Protein AF-A0A959C6C6-F1 (afdb_monomer)

Secondary structure (DSSP, 8-state):
---------S-----HHHHHHHHTTS-HHHHHHHHHHHHHHHHHHHHHHHHHHSPPGGG--HHHHHHHHHHHHHHTT---

Sequence (80 aa):
MESLPLELGGSKKMGINEFLRLFNQFSKEEQIKIAEKIALQTFADRWALLDSALPDTDELTEEDIVLEVKATRDGEKETP

pLDDT: mean 73.11, std 17.36, range [37.38, 96.56]

Solvent-accessible surface area (backbone atoms only — not comparable to full-atom values): 5088 Å² total; per-residue (Å²): 136,87,81,77,82,84,76,86,76,70,93,71,85,74,51,71,70,59,48,52,59,57,51,67,72,48,55,74,71,53,42,49,55,53,50,52,52,52,49,54,54,51,45,53,57,51,48,53,53,51,58,73,68,48,77,65,71,91,76,58,48,74,65,55,54,52,49,53,55,48,50,55,64,54,55,72,67,74,66,134

Structure (mmCIF, N/CA/C/O backbone):
data_AF-A0A959C6C6-F1
#
_entry.id   AF-A0A959C6C6-F1
#
loop_
_atom_site.group_PDB
_atom_site.id
_atom_site.type_symbol
_atom_site.label_atom_id
_atom_site.label_alt_id
_atom_site.label_comp_id
_atom_site.label_asym_id
_atom_site.label_entity_id
_atom_site.label_seq_id
_atom_site.pdbx_PDB_ins_code
_atom_site.Cartn_x
_atom_site.Cartn_y
_atom_site.Cartn_z
_atom_site.occupancy
_atom_site.B_iso_or_equiv
_atom_site.auth_seq_id
_atom_site.auth_comp_id
_atom_si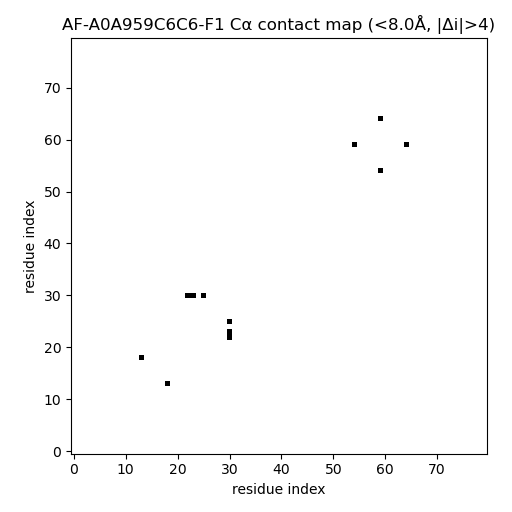te.auth_asym_id
_atom_site.auth_atom_id
_atom_site.pdbx_PDB_model_num
ATOM 1 N N . MET A 1 1 ? -6.600 -19.319 27.606 1.00 37.38 1 MET A N 1
ATOM 2 C CA . MET A 1 1 ? -6.492 -18.562 26.344 1.00 37.38 1 MET A CA 1
ATOM 3 C C . MET A 1 1 ? -6.691 -19.563 25.232 1.00 37.38 1 MET A C 1
ATOM 5 O O . MET A 1 1 ? -5.833 -20.416 25.056 1.00 37.38 1 MET A O 1
ATOM 9 N N . GLU A 1 2 ? -7.844 -19.535 24.577 1.00 38.47 2 GLU A N 1
ATOM 10 C CA . GLU A 1 2 ? -8.084 -20.370 23.401 1.00 38.47 2 GLU A CA 1
ATOM 11 C C . GLU A 1 2 ? -7.520 -19.638 22.185 1.00 38.47 2 GLU A C 1
ATOM 13 O O . GLU A 1 2 ? -8.003 -18.581 21.787 1.00 38.47 2 GLU A O 1
ATOM 18 N N . SER A 1 3 ? -6.426 -20.164 21.648 1.00 49.00 3 SER A N 1
ATOM 19 C CA . SER A 1 3 ? -5.878 -19.761 20.360 1.00 49.00 3 SER A CA 1
ATOM 20 C C . SER A 1 3 ? -6.805 -20.270 19.257 1.00 49.00 3 SER A C 1
ATOM 22 O O . SER A 1 3 ? -6.893 -21.479 19.040 1.00 49.00 3 SER A O 1
ATOM 24 N N . LEU A 1 4 ? -7.507 -19.360 18.580 1.00 43.94 4 LEU A N 1
ATOM 25 C CA . LEU A 1 4 ? -8.298 -19.704 17.400 1.00 43.94 4 LEU A CA 1
ATOM 26 C C . LEU A 1 4 ? -7.360 -20.099 16.246 1.00 43.94 4 LEU A C 1
ATOM 28 O O . LEU A 1 4 ? -6.402 -19.369 15.974 1.00 43.94 4 LEU A O 1
ATOM 32 N N . PRO A 1 5 ? -7.619 -21.219 15.552 1.00 40.91 5 PRO A N 1
ATOM 33 C CA . PRO A 1 5 ? -6.843 -21.611 14.389 1.00 40.91 5 PRO A CA 1
ATOM 34 C C . PRO A 1 5 ? -7.202 -20.691 13.218 1.00 40.91 5 PRO A C 1
ATOM 36 O O . PRO A 1 5 ? -8.355 -20.617 12.792 1.00 40.91 5 PR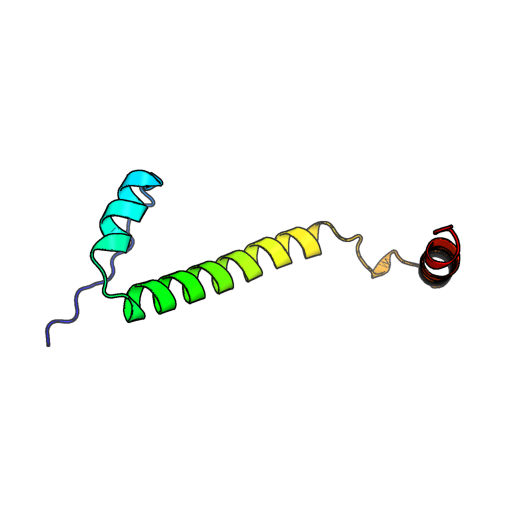O A O 1
ATOM 39 N N . LEU A 1 6 ? -6.209 -19.964 12.701 1.00 43.97 6 LEU A N 1
ATOM 40 C CA . LEU A 1 6 ? -6.352 -19.134 11.507 1.00 43.97 6 LEU A CA 1
ATOM 41 C C . LEU A 1 6 ? -6.234 -20.024 10.257 1.00 43.97 6 LEU A C 1
ATOM 43 O O . LEU A 1 6 ? -5.275 -19.942 9.495 1.00 43.97 6 LEU A O 1
ATOM 47 N N . GLU A 1 7 ? -7.208 -20.910 10.066 1.00 41.91 7 GLU A N 1
ATOM 48 C CA . GLU A 1 7 ? -7.375 -21.666 8.824 1.00 41.91 7 GLU A CA 1
ATOM 49 C C . GLU A 1 7 ? -7.890 -20.697 7.744 1.00 41.91 7 GLU A C 1
ATOM 51 O O . GLU A 1 7 ? -9.090 -20.586 7.494 1.00 41.91 7 GLU A O 1
ATOM 56 N N . LEU A 1 8 ? -6.987 -19.958 7.089 1.00 46.03 8 LEU A N 1
ATOM 57 C CA . LEU A 1 8 ? -7.268 -19.237 5.837 1.00 46.03 8 LEU A CA 1
ATOM 58 C C . LEU A 1 8 ? -7.356 -20.242 4.669 1.00 46.03 8 LEU A C 1
ATOM 60 O O . LEU A 1 8 ? -6.645 -20.150 3.671 1.00 46.03 8 LEU A O 1
ATOM 64 N N . GLY A 1 9 ? -8.222 -21.245 4.820 1.00 39.94 9 GLY A N 1
ATOM 65 C CA . GLY A 1 9 ?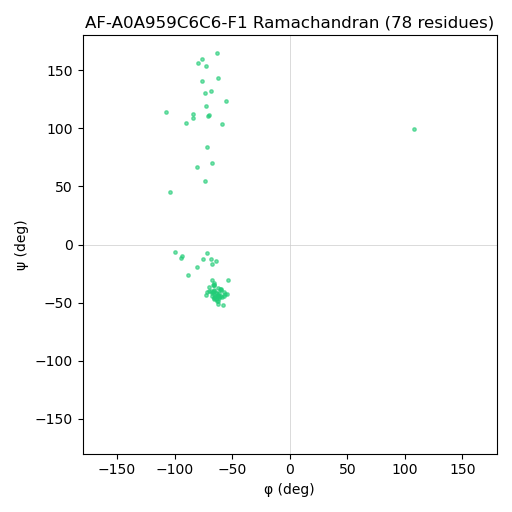 -8.540 -22.242 3.808 1.00 39.94 9 GLY A CA 1
ATOM 66 C C . GLY A 1 9 ? -9.704 -21.773 2.939 1.00 39.94 9 GLY A C 1
ATOM 67 O O . GLY A 1 9 ? -10.857 -21.817 3.361 1.00 39.94 9 GLY A O 1
ATOM 68 N N . GLY A 1 10 ? -9.398 -21.348 1.710 1.00 39.75 10 GLY A N 1
ATOM 69 C CA . GLY A 1 10 ? -10.375 -21.033 0.663 1.00 39.75 10 GLY A CA 1
ATOM 70 C C . GLY A 1 10 ? -10.501 -19.537 0.391 1.00 39.75 10 GLY A C 1
ATOM 71 O O . GLY A 1 10 ? -11.220 -18.821 1.084 1.00 39.75 10 GLY A O 1
ATOM 72 N N . SER A 1 11 ? -9.832 -19.061 -0.660 1.00 52.91 11 SER A N 1
ATOM 73 C CA .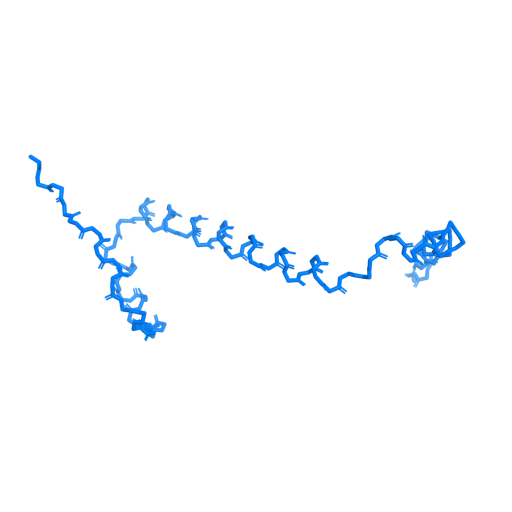 SER A 1 11 ? -9.831 -17.667 -1.120 1.00 52.91 11 SER A CA 1
ATOM 74 C C . SER A 1 11 ? -11.204 -17.245 -1.665 1.00 52.91 11 SER A C 1
ATOM 76 O O . SER A 1 11 ? -11.396 -17.054 -2.867 1.00 52.91 11 SER A O 1
ATOM 78 N N . LYS A 1 12 ? -12.203 -17.105 -0.794 1.00 58.38 12 LYS A N 1
ATOM 79 C CA . LYS A 1 12 ? -13.473 -16.474 -1.148 1.00 58.38 12 LYS A CA 1
ATOM 80 C C . LYS A 1 12 ? -13.184 -14.985 -1.328 1.00 58.38 12 LYS A C 1
ATOM 82 O O . LYS A 1 12 ? -12.824 -14.308 -0.369 1.00 58.38 12 LYS A O 1
ATOM 87 N N . LYS A 1 13 ? -13.279 -14.483 -2.565 1.00 69.06 13 LYS A N 1
ATOM 88 C CA . LYS A 1 13 ? -13.095 -13.055 -2.864 1.00 69.06 13 LYS A CA 1
ATOM 89 C C . LYS A 1 13 ? -14.122 -12.251 -2.058 1.00 69.06 13 LYS A C 1
ATOM 91 O O . LYS A 1 13 ? -15.305 -12.261 -2.388 1.00 69.06 13 LYS A O 1
ATOM 96 N N . MET A 1 14 ? -13.669 -11.606 -0.986 1.00 80.06 14 MET A N 1
ATOM 97 C CA . MET A 1 14 ? -14.490 -10.728 -0.157 1.00 80.06 14 MET A CA 1
ATOM 98 C C . MET A 1 14 ? -14.742 -9.423 -0.916 1.00 80.06 14 MET A C 1
ATOM 100 O O . MET A 1 14 ? -13.810 -8.813 -1.442 1.00 80.06 14 MET A O 1
ATOM 104 N N . GLY A 1 15 ? -16.002 -8.998 -0.998 1.00 86.06 15 GLY A N 1
ATOM 105 C CA . GLY A 1 15 ? -16.352 -7.722 -1.621 1.00 86.06 15 GLY A CA 1
ATOM 106 C C . GLY A 1 15 ? -15.948 -6.532 -0.745 1.00 86.06 15 GLY A C 1
ATOM 107 O O . GLY A 1 15 ? -15.932 -6.639 0.479 1.00 86.06 15 GLY A O 1
ATOM 108 N N . ILE A 1 16 ? -15.696 -5.370 -1.356 1.00 87.31 16 ILE A N 1
ATOM 109 C CA . ILE A 1 16 ? -15.268 -4.150 -0.639 1.00 87.31 16 ILE A CA 1
ATOM 110 C C . ILE A 1 16 ? -16.249 -3.779 0.484 1.00 87.31 16 ILE A C 1
ATOM 112 O O . ILE A 1 16 ? -15.831 -3.474 1.595 1.00 87.31 16 ILE A O 1
ATOM 116 N N . ASN A 1 17 ? -17.558 -3.869 0.236 1.00 92.19 1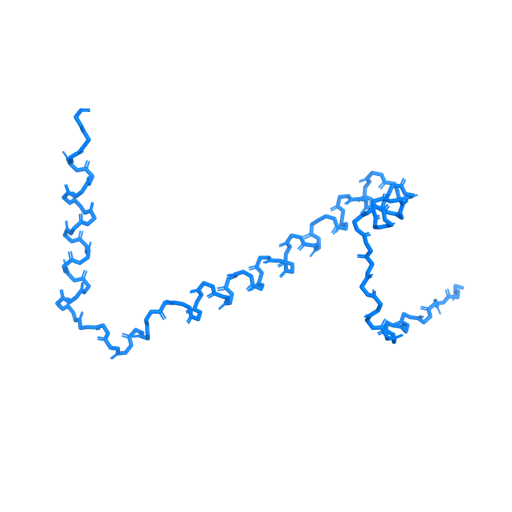7 ASN A N 1
ATOM 117 C CA . ASN A 1 17 ? -18.575 -3.551 1.244 1.00 92.19 17 ASN A CA 1
ATOM 118 C C . ASN A 1 17 ? -18.563 -4.521 2.436 1.00 92.19 17 ASN A C 1
ATOM 120 O O . ASN A 1 17 ? -18.813 -4.119 3.571 1.00 92.19 17 ASN A O 1
ATOM 124 N N . GLU A 1 18 ? -18.262 -5.795 2.190 1.00 91.00 18 GLU A N 1
ATOM 125 C CA . GLU A 1 18 ? -18.151 -6.804 3.243 1.00 91.00 18 GLU A CA 1
ATOM 126 C C . GLU A 1 18 ? -16.881 -6.591 4.072 1.00 91.00 18 GLU A C 1
ATOM 128 O O . GLU A 1 18 ? -16.948 -6.624 5.302 1.00 91.00 18 GLU A O 1
ATOM 133 N N . PHE A 1 19 ? -15.768 -6.261 3.409 1.00 91.12 19 PHE A N 1
ATOM 134 C CA . PHE A 1 19 ? -14.533 -5.851 4.07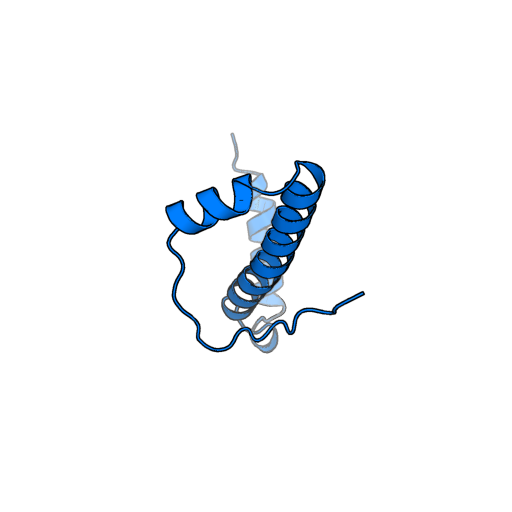0 1.00 91.12 19 PHE A CA 1
ATOM 135 C C . PHE A 1 19 ? -14.758 -4.624 4.953 1.00 91.12 19 PHE A C 1
ATOM 137 O O . PHE A 1 19 ? -14.450 -4.676 6.136 1.00 91.12 19 PHE A O 1
ATOM 144 N N . LEU A 1 20 ? -15.351 -3.548 4.423 1.00 91.44 20 LEU A N 1
ATOM 145 C CA . LEU A 1 20 ? -15.602 -2.322 5.188 1.00 91.44 20 LEU A CA 1
ATOM 146 C C . LEU A 1 20 ? -16.508 -2.580 6.394 1.00 91.44 20 LEU A C 1
ATOM 148 O O . LEU A 1 20 ? -16.273 -2.036 7.471 1.00 91.44 20 LEU A O 1
ATOM 152 N N . ARG A 1 21 ? -17.520 -3.443 6.242 1.00 94.19 21 ARG A N 1
ATOM 153 C CA . ARG A 1 21 ? -18.392 -3.834 7.353 1.00 94.19 21 ARG A CA 1
ATOM 154 C C . ARG A 1 21 ? -17.611 -4.522 8.471 1.00 94.19 21 ARG A C 1
ATOM 156 O O . ARG A 1 21 ? -17.863 -4.210 9.627 1.00 94.19 21 ARG A O 1
ATOM 163 N N . LEU A 1 22 ? -16.704 -5.443 8.143 1.00 91.56 22 LEU A N 1
ATOM 164 C CA . LEU A 1 22 ? -15.872 -6.149 9.125 1.00 91.56 22 LEU A CA 1
ATOM 165 C C . LEU A 1 22 ? -14.790 -5.235 9.710 1.00 91.56 22 LEU A C 1
ATOM 167 O O . LEU A 1 22 ? -14.601 -5.196 10.918 1.00 91.56 22 LEU A O 1
ATOM 171 N N . PHE A 1 23 ? -14.133 -4.442 8.867 1.00 91.44 23 PHE A N 1
ATOM 172 C CA . PHE A 1 23 ? -13.103 -3.484 9.256 1.00 91.44 23 PHE A CA 1
ATOM 173 C C . PHE A 1 23 ? -13.622 -2.467 10.282 1.00 91.44 23 PHE A C 1
ATOM 175 O O . PHE A 1 23 ? -12.953 -2.171 11.269 1.00 91.44 23 PHE A O 1
ATOM 182 N N . ASN A 1 24 ? -14.857 -1.992 10.104 1.00 92.81 24 ASN A N 1
ATOM 183 C CA . ASN A 1 24 ? -15.486 -1.045 11.022 1.00 92.81 24 ASN A CA 1
ATOM 184 C C . ASN A 1 24 ? -15.899 -1.651 12.378 1.00 92.81 24 ASN A C 1
ATOM 186 O O . ASN A 1 24 ? -16.306 -0.894 13.256 1.00 92.81 24 ASN A O 1
ATOM 190 N N . GLN A 1 25 ? -15.805 -2.974 12.569 1.00 95.44 25 GLN A N 1
ATOM 191 C CA . GLN A 1 25 ? -16.050 -3.617 13.870 1.00 95.44 25 GLN A CA 1
ATOM 192 C C . GLN A 1 25 ? -14.845 -3.516 14.812 1.00 95.44 25 GLN A C 1
ATOM 194 O O . GLN A 1 25 ? -15.007 -3.657 16.022 1.00 95.44 25 GLN A O 1
ATOM 199 N N . PHE A 1 26 ? -13.652 -3.263 14.273 1.00 94.19 26 PHE A N 1
ATOM 200 C CA . PHE A 1 26 ? -12.430 -3.106 15.055 1.00 94.19 26 PHE A CA 1
ATOM 201 C C . PHE A 1 26 ? -12.330 -1.713 15.679 1.00 94.19 26 PHE A C 1
ATOM 203 O O . PHE A 1 26 ? -12.884 -0.738 15.160 1.00 94.19 26 PHE A O 1
ATOM 210 N N . SER A 1 27 ? -11.573 -1.599 16.771 1.00 96.56 27 SER A N 1
ATOM 211 C CA . SER A 1 27 ? -11.221 -0.305 17.362 1.00 96.56 27 SER A CA 1
ATOM 212 C C . SER A 1 27 ? -10.372 0.540 16.406 1.00 96.56 27 SER A C 1
ATOM 214 O O . SER A 1 27 ? -9.802 0.043 15.435 1.00 96.56 27 SER A O 1
ATOM 216 N N . LYS A 1 28 ? -10.246 1.843 16.679 1.00 94.75 28 LYS A N 1
ATOM 217 C CA . LYS A 1 28 ? -9.448 2.740 15.827 1.00 94.75 28 LYS A CA 1
ATOM 218 C C . LYS A 1 28 ? -7.969 2.353 15.773 1.00 94.75 28 LYS A C 1
ATOM 220 O O . LYS A 1 28 ? -7.375 2.413 14.703 1.00 94.75 28 LYS A O 1
ATOM 225 N N . GLU A 1 29 ? -7.400 1.903 16.886 1.00 94.94 29 GLU A N 1
ATOM 226 C CA . GLU A 1 29 ? -6.011 1.431 16.939 1.00 94.94 29 GLU A CA 1
ATOM 227 C C . GLU A 1 29 ? -5.805 0.153 16.117 1.00 94.94 29 GLU A C 1
ATOM 229 O O . GLU A 1 29 ? -4.804 0.006 15.418 1.00 94.94 29 GLU A O 1
ATOM 234 N N . GLU A 1 30 ? -6.765 -0.770 16.155 1.00 93.06 30 GLU A N 1
ATOM 235 C CA . GLU A 1 30 ? -6.727 -1.991 15.346 1.00 93.06 30 GLU A CA 1
ATOM 236 C C . GLU A 1 30 ? -6.932 -1.695 13.858 1.00 93.06 30 GLU A C 1
ATOM 238 O O . GLU A 1 30 ? -6.223 -2.254 13.025 1.00 93.06 30 GLU A O 1
ATOM 243 N N . GLN A 1 31 ? -7.835 -0.771 13.517 1.00 92.88 31 GLN A N 1
ATOM 244 C CA . GLN A 1 31 ? -8.027 -0.295 12.144 1.00 92.88 31 GLN A CA 1
ATOM 245 C C . GLN A 1 31 ? -6.722 0.263 11.559 1.00 92.88 31 GLN A C 1
ATOM 247 O O . GLN A 1 31 ? -6.391 -0.052 10.417 1.00 92.88 31 GLN A O 1
ATOM 252 N N . ILE A 1 32 ? -5.960 1.035 12.344 1.00 93.88 32 ILE A N 1
ATOM 253 C CA . ILE A 1 32 ? -4.649 1.564 11.935 1.00 93.88 32 ILE A CA 1
ATOM 254 C C . ILE A 1 32 ? -3.669 0.418 11.662 1.00 93.88 32 ILE A C 1
ATOM 256 O O . ILE A 1 32 ? -3.117 0.345 10.568 1.00 93.88 32 ILE A O 1
ATOM 260 N N . LYS A 1 33 ? -3.525 -0.533 12.593 1.00 93.38 33 LYS A N 1
ATOM 261 C CA . LYS A 1 33 ? -2.624 -1.690 12.421 1.00 93.38 33 LYS A CA 1
ATOM 262 C C . LYS A 1 33 ? -2.982 -2.540 11.199 1.00 93.38 33 LYS A C 1
ATOM 264 O O . LYS A 1 33 ? -2.103 -3.025 10.488 1.00 93.38 33 LYS A O 1
ATOM 269 N N . ILE A 1 34 ? -4.277 -2.733 10.941 1.00 90.75 34 ILE A N 1
ATOM 270 C CA . ILE A 1 34 ? -4.761 -3.455 9.759 1.00 90.75 34 ILE A CA 1
ATOM 271 C C . ILE A 1 34 ? -4.416 -2.674 8.484 1.00 90.75 34 ILE A C 1
ATOM 273 O O . ILE A 1 34 ? -3.917 -3.269 7.529 1.00 90.75 34 ILE A O 1
ATOM 277 N N . ALA A 1 35 ? -4.638 -1.357 8.467 1.00 89.50 35 ALA A N 1
ATOM 278 C CA . ALA A 1 35 ? -4.312 -0.506 7.325 1.00 89.50 35 ALA A CA 1
ATOM 279 C C . ALA A 1 35 ? -2.804 -0.494 7.022 1.00 89.50 35 ALA A C 1
ATOM 281 O O . ALA A 1 35 ? -2.419 -0.651 5.866 1.00 89.50 35 ALA A O 1
ATOM 282 N N . GLU A 1 36 ? -1.954 -0.390 8.046 1.00 90.75 36 GLU A N 1
ATOM 283 C CA . GLU A 1 36 ? -0.492 -0.464 7.913 1.00 90.75 36 GLU A CA 1
ATOM 284 C C . GLU A 1 36 ? -0.049 -1.801 7.316 1.00 90.75 36 GLU A C 1
ATOM 286 O O . GLU A 1 36 ? 0.757 -1.838 6.386 1.00 90.75 36 GLU A O 1
ATOM 291 N N . LYS A 1 37 ? -0.626 -2.910 7.788 1.00 90.31 37 LYS A N 1
ATOM 292 C CA . LYS A 1 37 ? -0.320 -4.242 7.258 1.00 90.31 37 LYS A CA 1
ATOM 293 C C . LYS A 1 37 ? -0.734 -4.390 5.791 1.00 90.31 37 LYS A C 1
ATOM 295 O O . LYS A 1 37 ? 0.027 -4.943 5.000 1.00 90.31 37 LYS A O 1
ATOM 300 N N . ILE A 1 38 ? -1.912 -3.879 5.417 1.00 87.12 38 ILE A N 1
ATOM 301 C CA . ILE A 1 38 ? -2.374 -3.863 4.019 1.00 87.12 38 ILE A CA 1
ATOM 302 C C . ILE A 1 38 ? -1.434 -3.014 3.162 1.00 87.12 38 ILE A C 1
ATOM 304 O O . ILE A 1 38 ? -1.058 -3.442 2.071 1.00 87.12 38 ILE A O 1
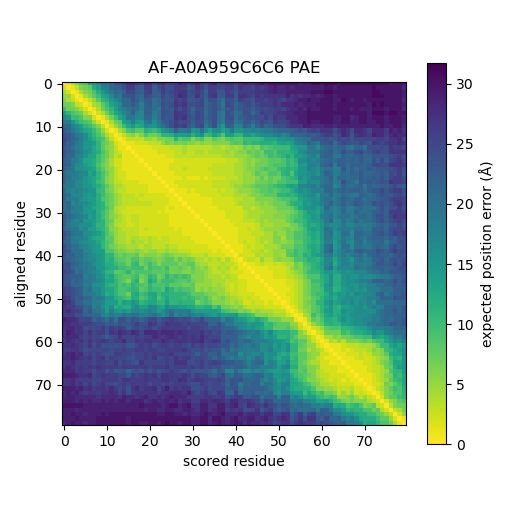ATOM 308 N N . ALA A 1 39 ? -1.035 -1.837 3.647 1.00 83.25 39 ALA A N 1
ATOM 309 C CA . ALA A 1 39 ? -0.137 -0.942 2.931 1.00 83.25 39 ALA A CA 1
ATOM 310 C C . ALA A 1 39 ? 1.229 -1.592 2.676 1.00 83.25 39 ALA A C 1
ATOM 312 O O . ALA A 1 39 ? 1.694 -1.571 1.541 1.00 83.25 39 ALA A O 1
ATOM 313 N N . LEU A 1 40 ? 1.828 -2.230 3.686 1.00 84.50 40 LEU A N 1
ATOM 314 C CA . LEU A 1 40 ? 3.110 -2.930 3.556 1.00 84.50 40 LEU A CA 1
ATOM 315 C C . LEU A 1 40 ? 3.046 -4.085 2.551 1.00 84.50 40 LEU A C 1
ATOM 317 O O . LEU A 1 40 ? 3.918 -4.198 1.693 1.00 84.50 40 LEU A O 1
ATOM 321 N N . GLN A 1 41 ? 1.997 -4.911 2.615 1.00 82.00 41 GLN A N 1
ATOM 322 C CA . GLN A 1 41 ? 1.827 -6.016 1.669 1.00 82.00 41 GLN A CA 1
ATOM 323 C C . GLN A 1 41 ? 1.621 -5.501 0.239 1.00 82.00 41 GLN A C 1
ATOM 325 O O . GLN A 1 41 ? 2.269 -5.960 -0.695 1.00 82.00 41 GLN A O 1
ATOM 330 N N . THR A 1 42 ? 0.764 -4.490 0.080 1.00 82.06 42 THR A N 1
ATOM 331 C CA . THR A 1 42 ? 0.478 -3.891 -1.230 1.00 82.06 42 THR A CA 1
ATOM 332 C C . THR A 1 42 ? 1.706 -3.183 -1.800 1.00 82.06 42 THR A C 1
ATOM 334 O O . THR A 1 42 ? 1.891 -3.158 -3.013 1.00 82.06 42 THR A O 1
ATOM 337 N N . PHE A 1 43 ? 2.544 -2.595 -0.943 1.00 79.81 43 PHE A N 1
ATOM 338 C CA . PHE A 1 43 ? 3.800 -1.981 -1.352 1.00 79.81 43 PHE A CA 1
ATOM 339 C C . PHE A 1 43 ? 4.748 -3.020 -1.946 1.00 79.81 43 PHE A C 1
ATOM 341 O O . PHE A 1 43 ? 5.238 -2.802 -3.046 1.00 79.81 43 PHE A O 1
ATOM 348 N N . ALA A 1 44 ? 4.949 -4.157 -1.272 1.00 79.88 44 ALA A N 1
ATOM 349 C CA . ALA A 1 44 ? 5.808 -5.227 -1.776 1.00 79.88 44 ALA A CA 1
ATOM 350 C C . ALA A 1 44 ? 5.328 -5.756 -3.139 1.00 79.88 44 ALA A C 1
ATOM 352 O O . ALA A 1 44 ? 6.124 -5.865 -4.069 1.00 79.88 44 ALA A O 1
ATOM 353 N N . ASP A 1 45 ? 4.023 -5.999 -3.286 1.00 80.38 45 ASP A N 1
ATOM 354 C CA . ASP A 1 45 ? 3.451 -6.518 -4.533 1.00 80.38 45 ASP A CA 1
ATOM 355 C C . ASP A 1 45 ? 3.567 -5.501 -5.685 1.00 80.38 45 ASP A C 1
ATOM 357 O O . ASP A 1 45 ? 3.890 -5.857 -6.818 1.00 80.38 45 ASP A O 1
ATOM 361 N N . ARG A 1 46 ? 3.331 -4.211 -5.403 1.00 77.06 46 ARG A N 1
ATOM 362 C CA . ARG A 1 46 ? 3.488 -3.133 -6.394 1.00 77.06 46 ARG A CA 1
ATOM 363 C C . ARG A 1 46 ? 4.947 -2.880 -6.746 1.00 77.06 46 ARG A C 1
ATOM 365 O O . ARG A 1 46 ? 5.229 -2.578 -7.900 1.00 77.06 46 ARG A O 1
ATOM 372 N N . TRP A 1 47 ? 5.847 -2.995 -5.773 1.00 78.75 47 TRP A N 1
ATOM 373 C CA . TRP A 1 47 ? 7.281 -2.870 -5.991 1.00 78.75 47 TRP A CA 1
ATOM 374 C C . TRP A 1 47 ? 7.790 -3.991 -6.890 1.00 78.75 47 TRP A C 1
ATOM 376 O O . TRP A 1 47 ? 8.439 -3.702 -7.881 1.00 78.75 47 TRP A O 1
ATOM 386 N N . ALA A 1 48 ? 7.410 -5.243 -6.621 1.00 81.62 48 ALA A N 1
ATOM 387 C CA . ALA A 1 48 ? 7.766 -6.376 -7.473 1.00 81.62 48 ALA A CA 1
ATOM 388 C C . ALA A 1 48 ? 7.237 -6.222 -8.910 1.00 81.62 48 ALA A C 1
ATOM 390 O O . ALA A 1 48 ? 7.930 -6.562 -9.862 1.00 81.62 48 ALA A O 1
ATOM 391 N N . LEU A 1 49 ? 6.026 -5.677 -9.080 1.00 81.62 49 LEU A N 1
ATOM 392 C CA . LEU A 1 49 ? 5.474 -5.402 -10.407 1.00 81.62 49 LEU A CA 1
ATOM 393 C C . LEU A 1 49 ? 6.246 -4.296 -11.139 1.00 81.62 49 LEU A C 1
ATOM 395 O O . LEU A 1 49 ? 6.506 -4.434 -12.331 1.00 81.62 49 LEU A O 1
ATOM 399 N N . LEU A 1 50 ? 6.620 -3.224 -10.436 1.00 77.25 50 LEU A N 1
ATOM 400 C CA . LEU A 1 50 ? 7.458 -2.164 -10.996 1.00 77.25 50 LEU A CA 1
ATOM 401 C C . LEU A 1 50 ? 8.836 -2.706 -11.389 1.00 77.25 50 LEU A C 1
ATOM 403 O O . LEU A 1 50 ? 9.254 -2.490 -12.516 1.00 77.25 50 LEU A O 1
ATOM 407 N N . ASP A 1 51 ? 9.485 -3.445 -10.492 1.00 78.44 51 ASP A N 1
ATOM 408 C CA . ASP A 1 51 ? 10.797 -4.066 -10.696 1.00 78.44 51 ASP A CA 1
ATOM 409 C C . ASP A 1 51 ? 10.787 -4.997 -11.917 1.00 78.44 51 ASP A C 1
ATOM 411 O O . ASP A 1 51 ? 11.624 -4.872 -12.799 1.00 78.44 51 ASP A O 1
ATOM 415 N N . SER A 1 52 ? 9.746 -5.827 -12.058 1.00 80.75 52 SER A N 1
ATOM 416 C CA . SER A 1 52 ? 9.566 -6.702 -13.227 1.00 80.75 52 SER A CA 1
ATOM 417 C C . SER A 1 52 ? 9.275 -5.973 -14.545 1.00 80.75 52 SER A C 1
ATOM 419 O O . SER A 1 52 ? 9.343 -6.581 -15.610 1.00 80.75 52 SER A O 1
ATOM 421 N N . ALA A 1 53 ? 8.873 -4.702 -14.477 1.00 77.69 53 ALA A N 1
ATOM 422 C CA . ALA A 1 53 ? 8.609 -3.870 -15.646 1.00 77.69 53 ALA A CA 1
ATOM 423 C C . ALA A 1 53 ? 9.826 -3.024 -16.046 1.00 77.69 53 ALA A C 1
ATOM 425 O O . ALA A 1 53 ? 9.809 -2.420 -17.122 1.00 77.69 53 ALA A O 1
ATOM 426 N N . LEU A 1 54 ? 10.854 -2.952 -15.195 1.00 73.56 54 LEU A N 1
ATOM 427 C CA . LEU A 1 54 ? 12.111 -2.311 -15.544 1.00 73.56 54 LEU A CA 1
ATOM 428 C C . LEU A 1 54 ? 12.913 -3.242 -16.469 1.00 73.56 54 LEU A C 1
ATOM 430 O O . LEU A 1 54 ? 12.888 -4.458 -16.281 1.00 73.56 54 LEU A O 1
ATOM 434 N N . PRO A 1 55 ? 13.596 -2.696 -17.489 1.00 66.69 55 PRO A N 1
ATOM 435 C CA . PRO A 1 55 ? 14.491 -3.487 -18.324 1.00 66.69 55 PRO A CA 1
ATOM 436 C C . PRO A 1 55 ? 15.631 -4.064 -17.476 1.00 66.69 55 PRO A C 1
ATOM 438 O O . PRO A 1 55 ? 16.123 -3.392 -16.565 1.00 66.69 55 PRO A O 1
ATOM 441 N N . ASP A 1 56 ? 16.053 -5.294 -17.788 1.00 66.25 56 ASP A N 1
ATOM 442 C CA . ASP A 1 56 ? 17.183 -5.935 -17.116 1.00 66.25 56 ASP A CA 1
ATOM 443 C C . ASP A 1 56 ? 18.415 -5.027 -17.219 1.00 66.25 56 ASP A C 1
ATOM 445 O O . ASP A 1 56 ? 18.847 -4.636 -18.305 1.00 66.25 56 ASP A O 1
ATOM 449 N N . THR A 1 57 ? 19.001 -4.676 -16.073 1.00 60.09 57 THR A N 1
ATOM 450 C CA . THR A 1 57 ? 20.146 -3.753 -16.005 1.00 60.09 57 THR A CA 1
ATOM 451 C C . THR A 1 57 ? 21.398 -4.291 -16.696 1.00 60.09 57 THR A C 1
ATOM 453 O O . THR A 1 57 ? 22.319 -3.524 -16.957 1.00 60.09 57 THR A O 1
ATOM 456 N N . ASP A 1 58 ? 21.424 -5.587 -17.017 1.00 58.22 58 ASP A N 1
ATOM 457 C CA . ASP A 1 58 ? 22.497 -6.236 -17.773 1.00 58.22 58 ASP A CA 1
ATOM 458 C C . ASP A 1 58 ? 22.448 -5.906 -19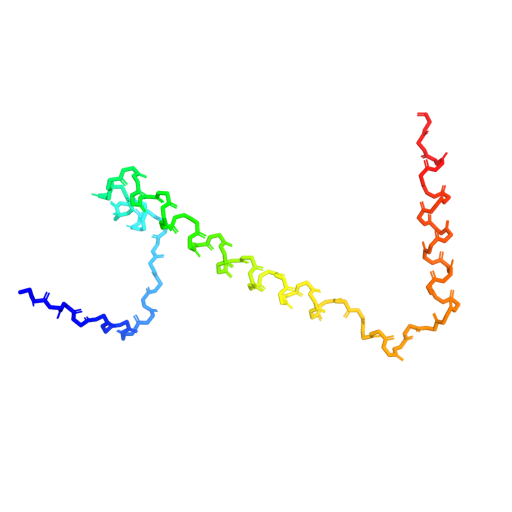.282 1.00 58.22 58 ASP A C 1
ATOM 460 O O . ASP A 1 58 ? 23.422 -6.154 -19.996 1.00 58.22 58 ASP A O 1
ATOM 464 N N . GLU A 1 59 ? 21.349 -5.312 -19.770 1.00 55.97 59 GLU A N 1
ATOM 465 C CA . GLU A 1 59 ? 21.208 -4.794 -21.140 1.00 55.97 59 GLU A CA 1
ATOM 466 C C . GLU A 1 59 ? 21.422 -3.273 -21.239 1.00 55.97 59 GLU A C 1
ATOM 468 O O . GLU A 1 59 ? 21.481 -2.733 -22.343 1.00 55.97 59 GLU A O 1
ATOM 473 N N . LEU A 1 60 ? 21.569 -2.571 -20.108 1.00 59.56 60 LEU A N 1
ATOM 474 C CA . LEU A 1 60 ? 21.849 -1.135 -20.090 1.00 59.56 60 LEU A CA 1
ATOM 475 C C . LEU A 1 60 ? 23.350 -0.899 -20.255 1.00 59.56 60 LEU A C 1
ATOM 477 O O . LEU A 1 60 ? 24.153 -1.198 -19.369 1.00 59.56 60 LEU A O 1
ATOM 481 N N . THR A 1 61 ? 23.746 -0.328 -21.389 1.00 69.31 61 THR A N 1
ATOM 482 C CA . THR A 1 61 ? 25.137 0.079 -21.597 1.00 69.31 61 THR A CA 1
ATOM 483 C C . THR A 1 61 ? 25.445 1.367 -20.822 1.00 69.31 61 THR A C 1
ATOM 485 O O . THR A 1 61 ? 24.548 2.145 -20.488 1.00 69.31 61 THR A O 1
ATOM 488 N N . GLU A 1 62 ? 26.726 1.649 -20.550 1.00 70.88 62 GLU A N 1
ATOM 489 C CA . GLU A 1 62 ? 27.133 2.947 -19.976 1.00 70.88 62 GLU A CA 1
ATOM 490 C C . GLU A 1 62 ? 26.615 4.132 -20.811 1.00 70.88 62 GLU A C 1
ATOM 492 O O . GLU A 1 62 ? 26.317 5.195 -20.266 1.00 70.88 62 GLU A O 1
ATOM 497 N N . GLU A 1 63 ? 26.472 3.951 -22.126 1.00 74.75 63 GLU A N 1
ATOM 498 C CA . GLU A 1 63 ? 25.957 4.969 -23.041 1.00 74.75 63 GLU A CA 1
ATOM 499 C C . GLU A 1 63 ? 24.467 5.249 -22.809 1.00 74.75 63 GLU A C 1
ATOM 501 O O . GLU A 1 63 ? 24.080 6.420 -22.773 1.00 74.75 63 GLU A O 1
ATOM 506 N N . ASP A 1 64 ? 23.658 4.218 -22.548 1.00 69.69 64 ASP A N 1
ATOM 507 C CA . ASP A 1 64 ? 22.229 4.357 -22.234 1.00 69.69 64 ASP A CA 1
ATOM 508 C C . ASP A 1 64 ? 22.014 5.070 -20.893 1.00 69.69 64 ASP A C 1
ATOM 510 O O . ASP A 1 64 ? 21.189 5.979 -20.780 1.00 69.69 64 ASP A O 1
ATOM 514 N N . ILE A 1 65 ? 22.834 4.742 -19.890 1.00 73.19 65 ILE A N 1
ATOM 515 C CA . ILE A 1 65 ? 22.799 5.399 -18.575 1.00 73.19 65 ILE A CA 1
ATOM 516 C C . ILE A 1 65 ? 23.186 6.880 -18.706 1.00 73.19 65 ILE A C 1
ATOM 518 O O . ILE A 1 65 ? 22.535 7.759 -18.139 1.00 73.19 65 ILE A O 1
ATOM 522 N N . VAL A 1 66 ? 24.235 7.191 -19.475 1.00 76.88 66 VAL A N 1
ATOM 523 C CA . VAL A 1 66 ? 24.683 8.575 -19.697 1.00 76.88 66 VAL A CA 1
ATOM 524 C C . VAL A 1 66 ? 23.654 9.385 -20.491 1.00 76.88 66 VAL A C 1
ATOM 526 O O . VAL A 1 66 ? 23.511 10.587 -20.241 1.00 76.88 66 VAL A O 1
ATOM 529 N N . LEU A 1 67 ? 22.947 8.764 -21.437 1.00 75.94 67 LEU A N 1
ATOM 530 C CA . LEU A 1 67 ? 21.865 9.399 -22.189 1.00 75.94 67 LEU A CA 1
ATOM 531 C C . LEU A 1 67 ? 20.684 9.752 -21.282 1.00 75.94 67 LEU A C 1
ATOM 533 O O . LEU A 1 67 ? 20.254 10.905 -21.303 1.00 75.94 67 LEU A O 1
ATOM 537 N N . GLU A 1 68 ? 20.235 8.832 -20.429 1.00 70.88 68 GLU A N 1
ATOM 538 C CA . GLU A 1 68 ? 19.110 9.065 -19.513 1.00 70.88 68 GLU A CA 1
ATOM 539 C C . GLU A 1 68 ? 19.434 10.136 -18.453 1.00 70.88 68 GLU A C 1
ATOM 541 O O . GLU A 1 68 ? 18.627 11.027 -18.169 1.00 70.88 68 GLU A O 1
ATOM 546 N N . VAL A 1 69 ? 20.663 10.130 -17.920 1.00 75.38 69 VAL A N 1
ATOM 547 C CA . VAL A 1 69 ? 21.147 11.157 -16.978 1.00 75.38 69 VAL A CA 1
ATOM 548 C C . VAL A 1 69 ? 21.180 12.541 -17.632 1.00 75.38 69 VAL A C 1
ATOM 550 O O . VAL A 1 69 ? 20.801 13.534 -17.007 1.00 75.38 69 VAL A O 1
ATOM 553 N N . LYS A 1 70 ? 21.623 12.634 -18.893 1.00 74.12 70 LYS A N 1
ATOM 554 C CA . LYS A 1 70 ? 21.600 13.897 -19.649 1.00 74.12 70 LYS A CA 1
ATOM 555 C C . LYS A 1 70 ? 20.168 14.339 -19.949 1.00 74.12 70 LYS A C 1
ATOM 557 O O . LYS A 1 70 ? 19.865 15.506 -19.730 1.00 74.12 70 LYS A O 1
ATOM 562 N N . ALA A 1 71 ? 19.298 13.421 -20.374 1.00 73.25 71 ALA A N 1
ATOM 563 C CA . ALA A 1 71 ? 17.895 13.696 -20.673 1.00 73.25 71 ALA A CA 1
ATOM 564 C C . ALA A 1 71 ? 17.129 14.206 -19.444 1.00 73.25 71 ALA A C 1
ATOM 566 O O . ALA A 1 71 ? 16.404 15.191 -19.543 1.00 73.25 71 ALA A O 1
ATOM 567 N N . THR A 1 72 ? 17.361 13.618 -18.269 1.00 71.31 72 THR A N 1
ATOM 568 C CA . THR A 1 72 ? 16.762 14.082 -17.008 1.00 71.31 72 THR A CA 1
ATOM 569 C C . T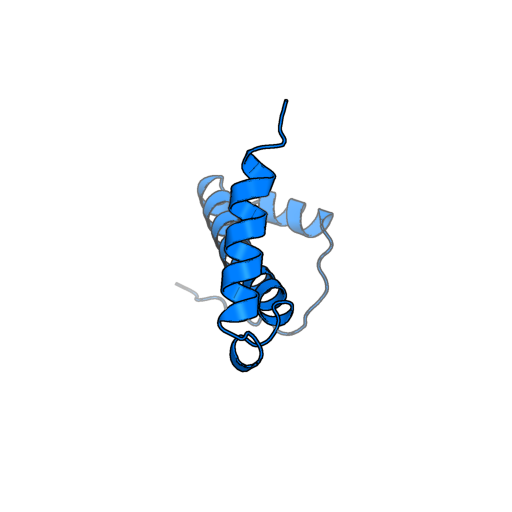HR A 1 72 ? 17.274 15.476 -16.628 1.00 71.31 72 THR A C 1
ATOM 571 O O . THR A 1 72 ? 16.489 16.373 -16.328 1.00 71.31 72 THR A O 1
ATOM 574 N N . ARG A 1 73 ? 18.593 15.702 -16.712 1.00 68.44 73 ARG A N 1
ATOM 575 C CA . ARG A 1 73 ? 19.227 16.990 -16.373 1.00 68.44 73 ARG A CA 1
ATOM 576 C C . ARG A 1 73 ? 18.822 18.133 -17.308 1.00 68.44 73 ARG A C 1
ATOM 578 O O . ARG A 1 73 ? 18.768 19.286 -16.883 1.00 68.44 73 ARG A O 1
ATOM 585 N N . ASP A 1 74 ? 18.607 17.832 -18.583 1.00 63.62 74 ASP A N 1
ATOM 586 C CA . ASP A 1 74 ? 18.225 18.827 -19.584 1.00 63.62 74 ASP A CA 1
ATOM 587 C C . ASP A 1 74 ? 16.690 18.990 -19.653 1.00 63.62 74 ASP A C 1
ATOM 589 O O . ASP A 1 74 ? 16.213 20.093 -19.909 1.00 63.62 74 ASP A O 1
ATOM 593 N N . GLY A 1 75 ? 15.911 17.961 -19.296 1.00 57.84 75 GLY A N 1
ATOM 594 C CA . GLY A 1 75 ? 14.454 18.031 -19.125 1.00 57.84 75 GLY A CA 1
ATOM 595 C C . GLY A 1 75 ? 14.005 18.895 -17.939 1.00 57.84 75 GLY A C 1
ATOM 596 O O . GLY A 1 75 ? 12.989 19.576 -18.031 1.00 57.84 75 GLY A O 1
ATOM 597 N N . GLU A 1 76 ? 14.799 18.977 -16.864 1.00 54.66 76 GLU A N 1
ATOM 598 C CA . GLU A 1 76 ? 14.575 19.930 -15.758 1.00 54.66 76 GLU A CA 1
ATOM 599 C C . GLU A 1 76 ? 14.808 21.403 -16.156 1.00 54.66 76 GLU A C 1
ATOM 601 O O . GLU A 1 76 ? 14.423 22.314 -15.420 1.00 54.66 76 GLU A O 1
ATOM 606 N N . LYS A 1 77 ? 15.418 21.668 -17.322 1.00 52.12 77 LYS A N 1
ATOM 607 C CA . LYS A 1 77 ? 15.640 23.031 -17.837 1.00 52.12 77 LYS A CA 1
ATOM 608 C C . LYS A 1 77 ? 14.545 23.536 -18.773 1.00 52.12 77 LYS A C 1
ATOM 610 O O . LYS A 1 77 ? 14.538 24.731 -19.060 1.00 52.12 77 LYS A O 1
ATOM 615 N N . GLU A 1 78 ? 13.617 22.687 -19.211 1.00 50.72 78 GLU A N 1
ATOM 616 C CA . GLU A 1 78 ? 12.474 23.092 -20.046 1.00 50.72 78 GLU A CA 1
ATOM 617 C C . GLU A 1 78 ? 11.159 23.154 -19.253 1.00 50.72 78 GLU A C 1
ATOM 619 O O . GLU A 1 78 ? 10.101 22.732 -19.716 1.00 50.72 78 GLU A O 1
ATOM 624 N N . THR A 1 79 ? 11.208 23.752 -18.061 1.00 41.56 79 THR A N 1
ATOM 625 C CA . THR A 1 79 ? 10.015 24.358 -17.451 1.00 41.56 79 THR A CA 1
ATOM 626 C C . THR A 1 79 ? 10.181 25.882 -17.531 1.00 41.56 79 THR A C 1
ATOM 628 O O . THR A 1 79 ? 11.137 26.382 -16.935 1.00 41.56 79 THR A O 1
ATOM 631 N N . PRO A 1 80 ? 9.350 26.608 -18.311 1.00 50.38 80 PRO A N 1
ATOM 632 C CA . PRO A 1 80 ? 9.436 28.066 -18.445 1.00 50.38 80 PRO A CA 1
ATOM 633 C C . PRO A 1 80 ? 9.170 28.819 -17.136 1.00 50.38 80 PRO A C 1
ATOM 635 O O . PRO A 1 80 ? 8.427 28.288 -16.277 1.00 50.38 80 PRO A O 1
#

Foldseek 3Di:
DDDDDPPPDDCPPQDPVNVVVVLVVDDPVVNVVVVVVVVVVVCVVVVVVVVVVDPDCVPQDPVNVVVVVVCVVVVVVPDD

Mean predicted aligned error: 15.38 Å

Radius of gyration: 22.46 Å; Cα contacts (8 Å, |Δi|>4): 6; chains: 1; bounding box: 46×50×49 Å